Protein AF-A0A2E2U2M2-F1 (afdb_monomer_lite)

Foldseek 3Di:
DDDPLVVVLVVLQVLLVQLCVQVVQVVCCVVVVDCPPVPDDCSNLVSLLVVLQVLLVVLLVLCVVVVPPCSCQSVVLNVVLVCCVPPHDPLSNLVSSLVSLVSSLVSVLVSVVVVVPVSVNVSSVVSSVSSVVSSVVVSVVVVVVVD

Structure (mmCIF, N/CA/C/O backbone):
data_AF-A0A2E2U2M2-F1
#
_entry.id   AF-A0A2E2U2M2-F1
#
loop_
_atom_site.group_PDB
_atom_site.id
_atom_site.type_symbol
_atom_site.label_atom_id
_atom_site.label_alt_id
_atom_site.label_comp_id
_atom_site.label_asym_id
_atom_site.label_entity_id
_atom_site.label_seq_id
_atom_site.pdbx_PDB_ins_code
_atom_site.Cartn_x
_atom_site.Cartn_y
_atom_site.Cartn_z
_atom_site.occupancy
_atom_site.B_iso_or_equiv
_atom_site.auth_seq_id
_atom_site.auth_comp_id
_atom_site.auth_asym_id
_atom_site.auth_atom_id
_atom_site.pdbx_PDB_model_num
ATOM 1 N N . MET A 1 1 ? 5.059 -18.256 24.772 1.00 73.69 1 MET A N 1
ATOM 2 C CA . MET A 1 1 ? 3.952 -18.068 23.800 1.00 73.69 1 MET A CA 1
ATOM 3 C C . MET A 1 1 ? 3.902 -16.596 23.380 1.00 73.69 1 MET A C 1
ATOM 5 O O . MET A 1 1 ? 3.954 -15.737 24.250 1.00 73.69 1 MET A O 1
ATOM 9 N N . TRP A 1 2 ? 3.907 -16.265 22.082 1.00 79.75 2 TRP A N 1
ATOM 10 C CA . TRP A 1 2 ? 3.946 -14.858 21.634 1.00 79.75 2 TRP A CA 1
ATOM 11 C C . TRP A 1 2 ? 2.618 -14.135 21.900 1.00 79.75 2 TRP A C 1
ATOM 13 O O . TRP A 1 2 ? 1.552 -14.717 21.697 1.00 79.75 2 TRP A O 1
ATOM 23 N N . THR A 1 3 ? 2.675 -12.854 22.281 1.00 92.38 3 THR A N 1
ATOM 24 C CA . THR A 1 3 ? 1.471 -12.027 22.470 1.00 92.38 3 THR A CA 1
ATOM 25 C C . THR A 1 3 ? 0.784 -11.727 21.136 1.00 92.38 3 THR A C 1
ATOM 27 O O . THR A 1 3 ? 1.444 -11.604 20.101 1.00 92.38 3 THR A O 1
ATOM 30 N N . VAL A 1 4 ? -0.543 -11.548 21.155 1.00 91.81 4 VAL A N 1
ATOM 31 C CA . VAL A 1 4 ? -1.347 -11.226 19.956 1.00 91.81 4 VAL A CA 1
ATOM 32 C C . VAL A 1 4 ? -0.781 -10.011 19.218 1.00 91.81 4 VAL A C 1
ATOM 34 O O . VAL A 1 4 ? -0.590 -10.054 18.007 1.00 91.81 4 VAL A O 1
ATOM 37 N N . LYS A 1 5 ? -0.413 -8.955 19.955 1.00 92.69 5 LYS A N 1
ATOM 38 C CA . LYS A 1 5 ? 0.215 -7.749 19.397 1.00 92.69 5 LYS A CA 1
ATOM 39 C C . LYS A 1 5 ? 1.480 -8.066 18.590 1.00 92.69 5 LYS A C 1
ATOM 41 O O . LYS A 1 5 ? 1.617 -7.574 17.476 1.00 92.69 5 LYS A O 1
ATOM 46 N N . LYS A 1 6 ? 2.389 -8.887 19.131 1.00 93.81 6 LYS A N 1
ATOM 47 C CA . LYS A 1 6 ? 3.636 -9.261 18.441 1.00 93.81 6 LYS A CA 1
ATOM 48 C C . LYS A 1 6 ? 3.354 -10.062 17.170 1.00 93.81 6 LYS A C 1
ATOM 50 O O . LYS A 1 6 ? 3.951 -9.772 16.141 1.00 93.81 6 LYS A O 1
ATOM 55 N N . LYS A 1 7 ? 2.409 -11.008 17.222 1.00 95.38 7 LYS A N 1
ATOM 56 C CA . LYS A 1 7 ? 1.997 -11.799 16.050 1.00 95.38 7 LYS A CA 1
ATOM 57 C C . LYS A 1 7 ? 1.443 -10.914 14.928 1.00 95.38 7 LYS A C 1
ATOM 59 O O . LYS A 1 7 ? 1.844 -11.066 13.782 1.00 95.38 7 LYS A O 1
ATOM 64 N N . VAL A 1 8 ? 0.575 -9.956 15.263 1.00 94.38 8 VAL A N 1
ATOM 65 C CA . VAL A 1 8 ? -0.013 -9.019 14.289 1.00 94.38 8 VAL A CA 1
ATOM 66 C C . VAL A 1 8 ? 1.052 -8.133 13.644 1.00 94.38 8 VAL A C 1
ATOM 68 O O . VAL A 1 8 ? 1.023 -7.942 12.431 1.00 94.38 8 VAL A O 1
ATOM 71 N N . ILE A 1 9 ? 2.004 -7.619 14.430 1.00 94.94 9 ILE A N 1
ATOM 72 C CA . ILE A 1 9 ? 3.107 -6.804 13.902 1.00 94.94 9 ILE A CA 1
ATOM 73 C C . ILE A 1 9 ? 3.967 -7.636 12.947 1.00 94.94 9 ILE A C 1
ATOM 75 O O . ILE A 1 9 ? 4.207 -7.195 11.830 1.00 94.94 9 ILE A O 1
ATOM 79 N N . LEU A 1 10 ? 4.365 -8.848 13.349 1.00 95.62 10 LEU A N 1
ATOM 80 C CA . LEU A 1 10 ? 5.178 -9.737 12.517 1.00 95.62 10 LEU A CA 1
ATOM 81 C C . LEU A 1 10 ? 4.501 -10.029 11.172 1.00 95.62 10 LEU A C 1
ATOM 83 O O . LEU A 1 10 ? 5.108 -9.826 10.126 1.00 95.62 10 LEU A O 1
ATOM 87 N N . LEU A 1 11 ? 3.237 -10.458 11.201 1.00 96.00 11 LEU A N 1
ATOM 88 C CA . LEU A 1 11 ? 2.478 -10.761 9.986 1.00 96.00 11 LEU A CA 1
ATOM 89 C C . LEU A 1 11 ? 2.310 -9.524 9.096 1.00 96.00 11 LEU A C 1
ATOM 91 O O . LEU A 1 11 ? 2.402 -9.633 7.878 1.00 96.00 11 LEU A O 1
ATOM 95 N N . SER A 1 12 ? 2.123 -8.343 9.694 1.00 94.88 12 SER A N 1
ATOM 96 C CA . SER A 1 12 ? 2.048 -7.090 8.936 1.00 94.88 12 SER A CA 1
ATOM 97 C C . SER A 1 12 ? 3.370 -6.767 8.239 1.00 94.88 12 SER A C 1
ATOM 99 O O . SER A 1 12 ? 3.346 -6.359 7.085 1.00 94.88 12 SER A O 1
ATOM 101 N N . CYS A 1 13 ? 4.513 -6.979 8.901 1.00 95.50 13 CYS A N 1
ATOM 102 C CA . CYS A 1 13 ? 5.829 -6.791 8.287 1.00 95.50 13 CYS A CA 1
ATOM 103 C C . CYS A 1 13 ? 6.077 -7.784 7.145 1.00 95.50 13 CYS A C 1
ATOM 105 O O . CYS A 1 13 ? 6.555 -7.385 6.090 1.00 95.50 13 CYS A O 1
ATOM 107 N N . LEU A 1 14 ? 5.714 -9.059 7.322 1.00 96.56 14 LEU A N 1
ATOM 108 C CA . LEU A 1 14 ? 5.837 -10.067 6.262 1.00 96.56 14 LEU A CA 1
ATOM 109 C C . LEU A 1 14 ? 4.991 -9.704 5.036 1.00 96.56 14 LEU A C 1
ATOM 111 O O . LEU A 1 14 ? 5.444 -9.857 3.906 1.00 96.56 14 LEU A O 1
ATOM 115 N N . GLY A 1 15 ? 3.800 -9.143 5.256 1.00 95.81 15 GLY A N 1
ATOM 116 C CA . GLY A 1 15 ? 2.934 -8.658 4.183 1.00 95.81 15 GLY A CA 1
ATOM 117 C C . GLY A 1 15 ? 3.509 -7.490 3.374 1.00 95.81 15 GLY A C 1
ATOM 118 O O . GLY A 1 15 ? 2.984 -7.213 2.300 1.00 95.81 15 GLY A O 1
ATOM 119 N N . VAL A 1 16 ? 4.566 -6.816 3.844 1.00 97.19 16 VAL A N 1
ATOM 120 C CA . VAL A 1 16 ? 5.242 -5.737 3.102 1.00 97.19 16 VAL A CA 1
ATOM 121 C C . VAL A 1 16 ? 6.248 -6.285 2.086 1.00 97.19 16 VAL A C 1
ATOM 123 O O . VAL A 1 16 ? 6.507 -5.631 1.083 1.00 97.19 16 VAL A O 1
ATOM 126 N N . ILE A 1 17 ? 6.786 -7.489 2.298 1.00 95.50 17 ILE A N 1
ATOM 127 C CA . ILE A 1 17 ? 7.867 -8.056 1.475 1.00 95.50 17 ILE A CA 1
ATOM 128 C C . ILE A 1 17 ? 7.558 -8.011 -0.035 1.00 95.50 17 ILE A C 1
ATOM 130 O O . ILE A 1 17 ? 8.424 -7.551 -0.781 1.00 95.50 17 ILE A O 1
ATOM 134 N N . PRO A 1 18 ? 6.354 -8.382 -0.520 1.00 95.44 18 PRO A N 1
ATOM 135 C CA . PRO A 1 18 ? 6.092 -8.381 -1.960 1.00 95.44 18 PRO A CA 1
ATOM 136 C C . PRO A 1 18 ? 6.123 -6.987 -2.612 1.00 95.44 18 PRO A C 1
ATOM 138 O O . PRO A 1 18 ? 6.371 -6.896 -3.811 1.00 95.44 18 PRO A O 1
ATOM 141 N N . PHE A 1 19 ? 5.971 -5.892 -1.851 1.00 96.69 19 PHE A N 1
ATOM 142 C CA . PHE A 1 19 ? 6.134 -4.527 -2.379 1.00 96.69 19 PHE A CA 1
ATOM 143 C C . PHE A 1 19 ? 7.568 -4.226 -2.839 1.00 96.69 19 PHE A C 1
ATOM 145 O O . PHE A 1 19 ? 7.777 -3.326 -3.649 1.00 96.69 19 PHE A O 1
ATOM 152 N N . TYR A 1 20 ? 8.558 -4.980 -2.361 1.00 95.12 20 TYR A N 1
ATOM 153 C CA . TYR A 1 20 ? 9.962 -4.831 -2.749 1.00 95.12 20 TYR A CA 1
ATOM 154 C C . TYR A 1 20 ? 10.363 -5.736 -3.923 1.00 95.12 20 TYR A C 1
ATOM 156 O O . TYR A 1 20 ? 11.519 -5.696 -4.339 1.00 95.12 20 TYR A O 1
ATOM 164 N N . SER A 1 21 ? 9.440 -6.543 -4.459 1.00 91.69 21 SER A N 1
ATOM 165 C CA . SER A 1 21 ? 9.745 -7.543 -5.490 1.00 91.69 21 SER A CA 1
ATOM 166 C C . SER A 1 21 ? 10.383 -6.937 -6.741 1.00 91.69 21 SER A C 1
ATOM 168 O O . SER A 1 21 ? 11.468 -7.374 -7.114 1.00 91.69 21 SER A O 1
ATOM 170 N N . ASP A 1 22 ? 9.796 -5.887 -7.315 1.00 90.00 22 ASP A N 1
ATOM 171 C CA . ASP A 1 22 ? 10.321 -5.235 -8.525 1.00 90.00 22 ASP A CA 1
ATOM 172 C C . ASP A 1 22 ? 11.747 -4.680 -8.316 1.00 90.00 22 ASP A C 1
ATOM 174 O O . ASP A 1 22 ? 12.619 -4.850 -9.167 1.00 90.00 22 ASP A O 1
ATOM 178 N N . ILE A 1 23 ? 12.033 -4.090 -7.144 1.00 89.88 23 ILE A N 1
ATOM 179 C CA . ILE A 1 23 ? 13.382 -3.592 -6.809 1.00 89.88 23 ILE A CA 1
ATOM 180 C C . ILE A 1 23 ? 14.375 -4.751 -6.730 1.00 89.88 23 ILE A C 1
ATOM 182 O O . ILE A 1 23 ? 15.477 -4.665 -7.268 1.00 89.88 23 ILE A O 1
ATOM 186 N N . LEU A 1 24 ? 14.002 -5.837 -6.049 1.00 89.12 24 LEU A N 1
ATOM 187 C CA . LEU A 1 24 ? 14.864 -7.006 -5.888 1.00 89.12 24 LEU A CA 1
ATOM 188 C C . LEU A 1 24 ? 15.148 -7.681 -7.232 1.00 89.12 24 LEU A C 1
ATOM 190 O O . LEU A 1 24 ? 16.293 -8.040 -7.493 1.00 89.12 24 LEU A O 1
ATOM 194 N N . ILE A 1 25 ? 14.136 -7.812 -8.091 1.00 87.06 25 ILE A N 1
ATOM 195 C CA . ILE A 1 25 ? 14.279 -8.367 -9.442 1.00 87.06 25 ILE A CA 1
ATOM 196 C C . ILE A 1 25 ? 15.235 -7.497 -10.264 1.00 87.06 25 ILE A C 1
ATOM 198 O O . ILE A 1 25 ? 16.188 -8.025 -10.835 1.00 87.06 25 ILE A O 1
ATOM 202 N N . ASN A 1 26 ? 15.052 -6.173 -10.255 1.00 84.62 26 ASN A N 1
ATOM 203 C CA . ASN A 1 26 ? 15.939 -5.246 -10.960 1.00 84.62 26 ASN A CA 1
ATOM 204 C C . ASN A 1 26 ? 17.385 -5.321 -10.450 1.00 84.62 26 ASN A C 1
ATOM 206 O O . ASN A 1 26 ? 18.319 -5.352 -11.250 1.00 84.62 26 ASN A O 1
ATOM 210 N N . LEU A 1 27 ? 17.588 -5.408 -9.132 1.00 86.00 27 LEU A N 1
ATOM 211 C CA . LEU A 1 27 ? 18.921 -5.582 -8.551 1.00 86.00 27 LEU A CA 1
ATOM 212 C C . LEU A 1 27 ? 19.570 -6.891 -9.016 1.00 86.00 27 LEU A C 1
ATOM 214 O O . LEU A 1 27 ? 20.709 -6.871 -9.474 1.00 86.00 27 LEU A O 1
ATOM 218 N N . ILE A 1 28 ? 18.860 -8.019 -8.938 1.00 85.94 28 ILE A N 1
ATOM 219 C CA . ILE A 1 28 ? 19.386 -9.331 -9.351 1.00 85.94 28 ILE A CA 1
ATOM 220 C C . ILE A 1 28 ? 19.732 -9.332 -10.844 1.00 85.94 28 ILE A C 1
ATOM 222 O O . ILE A 1 28 ? 20.812 -9.795 -11.215 1.00 85.94 28 ILE A O 1
ATOM 226 N N . ASN A 1 29 ? 18.851 -8.787 -11.686 1.00 85.12 29 ASN A N 1
ATOM 227 C CA . ASN A 1 29 ? 19.071 -8.703 -13.127 1.00 85.12 29 ASN A CA 1
ATOM 228 C C . ASN A 1 29 ? 20.334 -7.889 -13.450 1.00 85.12 29 ASN A C 1
ATOM 230 O O . ASN A 1 29 ? 21.159 -8.339 -14.244 1.00 85.12 29 ASN A O 1
ATOM 234 N N . ASN A 1 30 ? 20.539 -6.758 -12.766 1.00 82.56 30 ASN A N 1
ATOM 235 C CA . ASN A 1 30 ? 21.724 -5.916 -12.944 1.00 82.56 30 ASN A CA 1
ATOM 236 C C . ASN A 1 30 ? 23.015 -6.576 -12.430 1.00 82.56 30 ASN A C 1
ATOM 238 O O . ASN A 1 30 ? 24.046 -6.490 -13.091 1.00 82.56 30 ASN A O 1
ATOM 242 N N . PHE A 1 31 ? 22.985 -7.237 -11.267 1.00 85.94 31 PHE A N 1
ATOM 243 C CA . PHE A 1 31 ? 24.185 -7.840 -10.668 1.00 85.94 31 PHE A CA 1
ATOM 244 C C . PHE A 1 31 ? 24.666 -9.093 -11.398 1.00 85.94 31 PHE A C 1
ATOM 246 O O . PHE A 1 31 ? 25.869 -9.284 -11.560 1.00 85.94 31 PHE A O 1
ATOM 253 N N . TYR A 1 32 ? 23.741 -9.957 -11.817 1.00 83.62 32 TYR A N 1
ATOM 254 C CA . TYR A 1 32 ? 24.085 -11.236 -12.440 1.00 83.62 32 TYR A CA 1
ATOM 255 C C . TYR A 1 32 ? 24.021 -11.199 -13.968 1.00 83.62 32 TYR A C 1
ATOM 257 O O . TYR A 1 32 ? 24.326 -12.202 -14.610 1.00 83.62 32 TYR A O 1
ATOM 265 N N . ASN A 1 33 ? 23.642 -10.059 -14.556 1.00 78.00 33 ASN A N 1
ATOM 266 C CA . ASN A 1 33 ? 23.438 -9.905 -15.996 1.00 78.00 33 ASN A CA 1
ATOM 267 C C . ASN A 1 33 ? 22.449 -10.952 -16.558 1.00 78.00 33 ASN A C 1
ATOM 269 O O . ASN A 1 33 ? 22.598 -11.464 -17.669 1.00 78.00 33 ASN A O 1
ATOM 273 N N . VAL A 1 34 ? 21.441 -11.300 -15.750 1.00 77.31 34 VAL A N 1
ATOM 274 C CA . VAL A 1 34 ? 20.385 -12.264 -16.087 1.00 77.31 34 VAL A CA 1
ATOM 275 C C . VAL A 1 34 ? 19.108 -11.497 -16.419 1.00 77.31 34 VAL A C 1
ATOM 277 O O . VAL A 1 34 ? 18.865 -10.406 -15.918 1.00 77.31 34 VAL A O 1
ATOM 280 N N . LYS A 1 35 ? 18.266 -12.083 -17.268 1.00 71.88 35 LYS A N 1
ATOM 281 C CA . LYS A 1 35 ? 16.925 -11.587 -17.589 1.00 71.88 35 LYS A CA 1
ATOM 282 C C . LYS A 1 35 ? 15.861 -12.416 -16.869 1.00 71.88 35 LYS A C 1
ATOM 284 O O . LYS A 1 35 ? 15.057 -13.096 -17.505 1.00 71.88 35 LYS A O 1
ATOM 289 N N . LEU A 1 36 ? 15.877 -12.416 -15.536 1.00 67.50 36 LEU A N 1
ATOM 290 C CA . LEU A 1 36 ? 14.807 -13.057 -14.771 1.00 67.50 36 LEU A CA 1
ATOM 291 C C . LEU A 1 36 ? 13.529 -12.228 -14.897 1.00 67.50 36 LEU A C 1
ATOM 293 O O . LEU A 1 36 ? 13.560 -11.005 -14.778 1.00 67.50 36 LEU A O 1
ATOM 297 N N . PHE A 1 37 ? 12.409 -12.923 -15.116 1.00 66.06 37 PHE A N 1
ATOM 298 C CA . PHE A 1 37 ? 11.061 -12.349 -15.095 1.00 66.06 37 PHE A CA 1
ATOM 299 C C . PHE A 1 37 ? 10.864 -11.131 -16.009 1.00 66.06 37 PHE A C 1
ATOM 301 O O . PHE A 1 37 ? 10.131 -10.214 -15.667 1.00 66.06 37 PHE A O 1
ATOM 308 N N . GLN A 1 38 ? 11.454 -11.149 -17.207 1.00 60.44 38 GLN A N 1
ATOM 309 C CA . GLN A 1 38 ? 11.362 -10.062 -18.195 1.00 60.44 38 GLN A CA 1
ATOM 310 C C . GLN A 1 38 ? 9.933 -9.624 -18.575 1.00 60.44 38 GLN A C 1
ATOM 312 O O . GLN A 1 38 ? 9.760 -8.544 -19.126 1.00 60.44 38 GLN A O 1
ATOM 317 N N . GLN A 1 39 ? 8.930 -10.472 -18.329 1.00 59.16 39 GLN A N 1
ATOM 318 C CA . GLN A 1 39 ? 7.515 -10.191 -18.596 1.00 59.16 39 GLN A CA 1
ATOM 319 C C . GLN A 1 39 ? 6.742 -9.702 -17.362 1.00 59.16 39 GLN A C 1
ATOM 321 O O . GLN A 1 39 ? 5.594 -9.291 -17.494 1.00 59.16 39 GLN A O 1
ATOM 326 N N . ILE A 1 40 ? 7.331 -9.770 -16.164 1.00 63.72 40 ILE A N 1
ATOM 327 C CA . ILE A 1 40 ? 6.676 -9.352 -14.922 1.00 63.72 40 ILE A CA 1
ATOM 328 C C . ILE A 1 40 ? 7.165 -7.949 -14.577 1.00 63.72 40 ILE A C 1
ATOM 330 O O . ILE A 1 40 ? 7.965 -7.751 -13.666 1.00 63.72 40 ILE A O 1
ATOM 334 N N . ASN A 1 41 ? 6.662 -6.972 -15.323 1.00 70.56 41 ASN A N 1
ATOM 335 C CA . ASN A 1 41 ? 6.752 -5.578 -14.922 1.00 70.56 41 ASN A CA 1
ATOM 336 C C . ASN A 1 41 ? 5.555 -5.286 -14.006 1.00 70.56 41 ASN A C 1
ATOM 338 O O . ASN A 1 41 ? 4.446 -5.747 -14.272 1.00 70.56 41 ASN A O 1
ATOM 342 N N . LEU A 1 42 ? 5.770 -4.515 -12.936 1.00 85.88 42 LEU A N 1
ATOM 343 C CA . LEU A 1 42 ? 4.731 -4.019 -12.019 1.00 85.88 42 LEU A CA 1
ATOM 344 C C . LEU A 1 42 ? 4.230 -4.991 -10.937 1.00 85.88 42 LEU A C 1
ATOM 346 O O . LEU A 1 42 ? 3.148 -4.769 -10.381 1.00 85.88 42 LEU A O 1
ATOM 350 N N . MET A 1 43 ? 4.982 -6.035 -10.574 1.00 91.19 43 MET A N 1
ATOM 351 C CA . MET A 1 43 ? 4.540 -7.001 -9.557 1.00 91.19 43 MET A CA 1
ATOM 352 C C . MET A 1 43 ? 4.229 -6.318 -8.220 1.00 91.19 43 MET A C 1
ATOM 354 O O . MET A 1 43 ? 3.205 -6.600 -7.584 1.00 91.19 43 MET A O 1
ATOM 358 N N . SER A 1 44 ? 5.072 -5.366 -7.815 1.00 94.62 44 SER A N 1
ATOM 359 C CA . SER A 1 44 ? 4.874 -4.604 -6.584 1.00 94.62 44 SER A CA 1
ATOM 360 C C . SER A 1 44 ? 3.581 -3.782 -6.622 1.00 94.62 44 SER A C 1
ATOM 362 O O . SER A 1 44 ? 2.869 -3.702 -5.616 1.00 94.62 44 SER A O 1
ATOM 364 N N . TYR A 1 45 ? 3.237 -3.200 -7.775 1.00 95.94 45 TYR A N 1
ATOM 365 C CA . TYR A 1 45 ? 2.025 -2.392 -7.939 1.00 95.94 45 TYR A CA 1
ATOM 366 C C . TYR A 1 45 ? 0.761 -3.241 -8.013 1.00 95.94 45 TYR A C 1
ATOM 368 O O . TYR A 1 45 ? -0.232 -2.894 -7.374 1.00 95.94 45 TYR A O 1
ATOM 376 N N . PHE A 1 46 ? 0.799 -4.383 -8.702 1.00 95.25 46 PHE A N 1
ATOM 377 C CA . PHE A 1 46 ? -0.307 -5.340 -8.701 1.00 95.25 46 PHE A CA 1
ATOM 378 C C . PHE A 1 46 ? -0.629 -5.820 -7.292 1.00 95.25 46 PHE A C 1
ATOM 380 O O . PHE A 1 46 ? -1.789 -5.810 -6.872 1.00 95.25 46 PHE A O 1
ATOM 387 N N . TYR A 1 47 ? 0.399 -6.175 -6.522 1.00 96.94 47 TYR A N 1
ATOM 388 C CA . TYR A 1 47 ? 0.216 -6.525 -5.123 1.00 96.94 47 TYR A CA 1
ATOM 389 C C . TYR A 1 47 ? -0.374 -5.356 -4.316 1.00 96.94 47 TYR A C 1
ATOM 391 O O . TYR A 1 47 ? -1.321 -5.549 -3.551 1.00 96.94 47 TYR A O 1
ATOM 399 N N . GLY A 1 48 ? 0.100 -4.126 -4.535 1.00 97.69 48 GLY A N 1
ATOM 400 C CA . GLY A 1 48 ? -0.458 -2.923 -3.910 1.00 97.69 48 GLY A CA 1
ATOM 401 C C . GLY A 1 48 ? -1.934 -2.673 -4.239 1.00 97.69 48 GLY A C 1
ATOM 402 O O . GLY A 1 48 ? -2.711 -2.312 -3.346 1.00 97.69 48 GLY A O 1
ATOM 403 N N . ALA A 1 49 ? -2.342 -2.920 -5.484 1.00 97.75 49 ALA A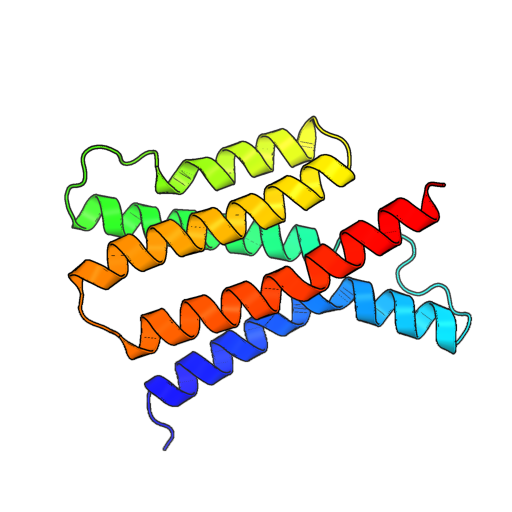 N 1
ATOM 404 C CA . ALA A 1 49 ? -3.729 -2.832 -5.925 1.00 97.75 49 ALA A CA 1
ATOM 405 C C . ALA A 1 49 ? -4.602 -3.885 -5.224 1.00 97.75 49 ALA A C 1
ATOM 407 O O . ALA A 1 49 ? -5.636 -3.544 -4.645 1.00 97.75 49 ALA A O 1
ATOM 408 N N . LEU A 1 50 ? -4.157 -5.146 -5.187 1.00 97.50 50 LEU A N 1
ATOM 409 C CA . LEU A 1 50 ? -4.863 -6.237 -4.504 1.00 97.50 50 LEU A CA 1
ATOM 410 C C . LEU A 1 50 ? -5.041 -5.953 -3.010 1.00 97.50 50 LEU A C 1
ATOM 412 O O . LEU A 1 50 ? -6.145 -6.094 -2.476 1.00 97.50 50 LEU A O 1
ATOM 416 N N . ILE A 1 51 ? -3.978 -5.502 -2.339 1.00 97.88 51 ILE A N 1
ATOM 417 C CA . ILE A 1 51 ? -4.037 -5.115 -0.928 1.00 97.88 51 ILE A CA 1
ATOM 418 C C . ILE A 1 51 ? -5.018 -3.961 -0.732 1.00 97.88 51 ILE A C 1
ATOM 420 O O . ILE A 1 51 ? -5.846 -4.028 0.174 1.00 97.88 51 ILE A O 1
ATOM 424 N N . SER A 1 52 ? -4.987 -2.936 -1.585 1.00 98.00 52 SER A N 1
ATOM 425 C CA . SER A 1 52 ? -5.934 -1.818 -1.513 1.00 98.00 52 SER A CA 1
ATOM 426 C C . SER A 1 52 ? -7.384 -2.298 -1.629 1.00 98.00 52 SER A C 1
ATOM 428 O O . SER A 1 52 ? -8.194 -1.987 -0.760 1.00 98.00 52 SER A O 1
ATOM 430 N N . CYS A 1 53 ? -7.703 -3.139 -2.617 1.00 97.75 53 CYS A N 1
ATOM 431 C CA . CYS A 1 53 ? -9.038 -3.722 -2.787 1.00 97.75 53 CYS A CA 1
ATOM 432 C C . 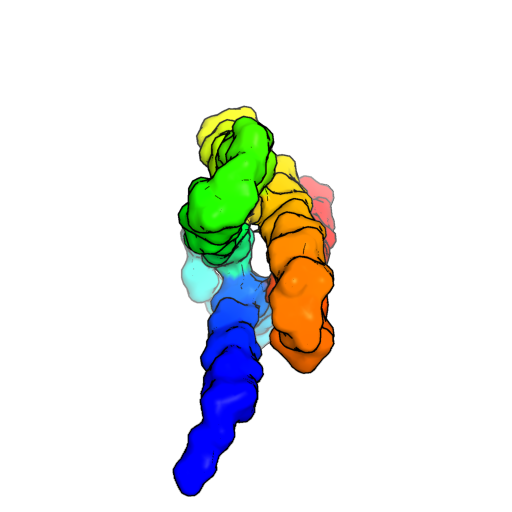CYS A 1 53 ? -9.487 -4.542 -1.568 1.00 97.75 53 CYS A C 1
ATOM 434 O O . CYS A 1 53 ? -10.620 -4.398 -1.101 1.00 97.75 53 CYS A O 1
ATOM 436 N N . PHE A 1 54 ? -8.592 -5.353 -1.001 1.00 97.44 54 PHE A N 1
ATOM 437 C CA . PHE A 1 54 ? -8.869 -6.107 0.220 1.00 97.44 54 PHE A CA 1
ATOM 438 C C . PHE A 1 54 ? -9.160 -5.185 1.417 1.00 97.44 54 PHE A C 1
ATOM 440 O O . PHE A 1 54 ? -10.112 -5.411 2.172 1.00 97.44 54 PHE A O 1
ATOM 447 N N . LEU A 1 55 ? -8.378 -4.113 1.589 1.00 97.06 55 LEU A N 1
ATOM 448 C CA . LEU A 1 55 ? -8.599 -3.130 2.651 1.00 97.06 55 LEU A CA 1
ATOM 449 C C . LEU A 1 55 ? -9.934 -2.402 2.488 1.00 97.06 55 LEU A C 1
ATOM 451 O O . LEU A 1 55 ? -10.657 -2.273 3.477 1.00 97.06 55 LEU A O 1
ATOM 455 N N . CYS A 1 56 ? -10.283 -1.985 1.271 1.00 97.62 56 CYS A N 1
ATOM 456 C CA . CYS A 1 56 ? -11.565 -1.357 0.955 1.00 97.62 56 CYS A CA 1
ATOM 457 C C . CYS A 1 56 ? -12.744 -2.232 1.405 1.00 97.62 56 CYS A C 1
ATOM 459 O O . CYS A 1 56 ? -13.609 -1.757 2.143 1.00 97.62 56 CYS A O 1
ATOM 461 N N . GLY A 1 57 ? -12.731 -3.530 1.076 1.00 96.38 57 GLY A N 1
ATOM 462 C CA . GLY A 1 57 ? -13.765 -4.476 1.513 1.00 96.38 57 GLY A CA 1
ATOM 463 C C . GLY A 1 57 ? -13.866 -4.595 3.041 1.00 96.38 57 GLY A C 1
ATOM 464 O O . GLY A 1 57 ? -14.951 -4.489 3.617 1.00 96.38 57 GLY A O 1
ATOM 465 N N . MET A 1 58 ? -12.728 -4.718 3.734 1.00 95.44 58 MET A N 1
ATOM 466 C CA . MET A 1 58 ? -12.699 -4.758 5.205 1.00 95.44 58 MET A CA 1
ATOM 467 C C . MET A 1 58 ? -13.137 -3.445 5.870 1.00 95.44 58 MET A C 1
ATOM 469 O O . MET A 1 58 ? -13.586 -3.442 7.018 1.00 95.44 58 MET A O 1
ATOM 473 N N . GLN A 1 59 ? -12.946 -2.306 5.214 1.00 95.75 59 GLN A N 1
ATOM 474 C CA . GLN A 1 59 ? -13.393 -1.007 5.713 1.00 95.75 59 GLN A CA 1
ATOM 475 C C . GLN A 1 59 ? -14.886 -0.811 5.472 1.00 95.75 59 GLN A C 1
ATOM 477 O O . GLN A 1 59 ? -15.568 -0.248 6.331 1.00 95.75 59 GLN A O 1
ATOM 482 N N . TRP A 1 60 ? -15.393 -1.318 4.349 1.00 96.00 60 TRP A N 1
ATOM 483 C CA . TRP A 1 60 ? -16.799 -1.257 3.983 1.00 96.00 60 TRP A CA 1
ATOM 484 C C . TRP A 1 60 ? -17.690 -1.948 5.016 1.00 96.00 60 TRP A C 1
ATOM 486 O O . TRP A 1 60 ? -18.614 -1.316 5.528 1.00 96.00 60 TRP A O 1
ATOM 496 N N . ILE A 1 61 ? -17.342 -3.166 5.447 1.00 94.75 61 ILE A N 1
ATOM 497 C CA . ILE A 1 61 ? -18.101 -3.858 6.504 1.00 94.75 61 ILE A CA 1
ATOM 498 C C . ILE A 1 61 ? -18.118 -3.064 7.820 1.00 94.75 61 ILE A C 1
ATOM 500 O O . ILE A 1 61 ? -19.167 -2.887 8.430 1.00 94.75 61 ILE A O 1
ATOM 504 N N . LYS A 1 62 ? -16.998 -2.438 8.205 1.00 92.81 62 LYS A N 1
ATOM 505 C CA . LYS A 1 62 ? -16.943 -1.588 9.410 1.00 92.81 62 LYS A CA 1
ATOM 506 C C . LYS A 1 62 ? -17.809 -0.333 9.293 1.00 92.81 62 LYS A C 1
ATOM 508 O O . LYS A 1 62 ? -18.232 0.212 10.312 1.00 92.81 62 LYS A O 1
ATOM 513 N N . PHE A 1 63 ? -18.019 0.178 8.081 1.00 94.50 63 PHE A N 1
ATOM 514 C CA . PHE A 1 63 ? -18.930 1.294 7.829 1.00 94.50 63 PHE A CA 1
ATOM 515 C C . PHE A 1 63 ? -20.391 0.856 7.976 1.00 94.50 63 PHE A C 1
ATOM 517 O O . PHE A 1 63 ? -21.166 1.598 8.585 1.00 94.50 63 PHE A O 1
ATOM 524 N N . ILE A 1 64 ? -20.731 -0.344 7.490 1.00 93.44 64 ILE A N 1
ATOM 525 C CA . ILE A 1 64 ? -22.048 -0.973 7.665 1.00 93.44 64 ILE A CA 1
ATOM 526 C C . ILE A 1 64 ? -22.338 -1.173 9.157 1.00 93.44 64 ILE A C 1
ATOM 528 O O . ILE A 1 64 ? -23.337 -0.653 9.654 1.00 93.44 64 ILE A O 1
ATOM 532 N N . ASP A 1 65 ? -21.422 -1.805 9.898 1.00 92.25 65 ASP A N 1
ATOM 533 C CA . ASP A 1 65 ? -21.575 -2.075 11.337 1.00 92.25 65 ASP A CA 1
ATOM 534 C C . ASP A 1 65 ? -21.793 -0.792 12.152 1.00 92.25 65 ASP A C 1
ATOM 536 O O . ASP A 1 65 ? -22.549 -0.756 13.123 1.00 92.25 65 ASP A O 1
ATOM 540 N N . LYS A 1 66 ? -21.146 0.301 11.737 1.00 89.06 66 LYS A N 1
ATOM 541 C CA . LYS A 1 66 ? -21.255 1.619 12.377 1.00 89.06 66 LYS A CA 1
ATOM 542 C C . LYS A 1 66 ? -22.394 2.482 11.826 1.00 89.06 66 LYS A C 1
ATOM 544 O O . LYS A 1 66 ? -22.456 3.663 12.173 1.00 89.06 66 LYS A O 1
ATOM 549 N N . LYS A 1 67 ? -23.259 1.937 10.962 1.00 89.69 67 LYS A N 1
ATOM 550 C CA . LYS A 1 67 ? -24.396 2.628 10.326 1.00 89.69 67 LYS A CA 1
ATOM 551 C C . LYS A 1 67 ? -24.001 3.976 9.701 1.00 89.69 67 LYS A C 1
ATOM 553 O O . LYS A 1 67 ? -24.713 4.975 9.818 1.00 89.69 67 LYS A O 1
ATOM 558 N N . LYS A 1 68 ? -22.824 4.040 9.065 1.00 88.00 68 LYS A N 1
ATOM 559 C CA . LYS A 1 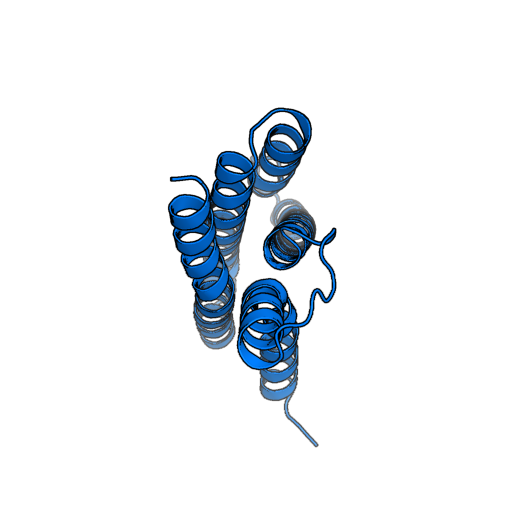68 ? -22.359 5.243 8.358 1.00 88.00 68 LYS A CA 1
ATOM 560 C C . LYS A 1 68 ? -23.204 5.453 7.099 1.00 88.00 68 LYS A C 1
ATOM 562 O O . LYS A 1 68 ? -23.395 4.522 6.330 1.00 88.00 68 LYS A O 1
ATOM 567 N N . LYS A 1 69 ? -23.650 6.691 6.855 1.00 87.62 69 LYS A N 1
ATOM 568 C CA . LYS A 1 69 ? -24.463 7.034 5.671 1.00 87.62 69 LYS A CA 1
ATOM 569 C C . LYS A 1 69 ? -23.701 6.865 4.348 1.00 87.62 69 LYS A C 1
ATOM 571 O O . LYS A 1 69 ? -24.266 6.416 3.360 1.00 87.62 69 LYS A O 1
ATOM 576 N N . ASN A 1 70 ? -22.404 7.172 4.337 1.00 93.56 70 ASN A N 1
ATOM 577 C CA . ASN A 1 70 ? -21.617 7.241 3.103 1.00 93.56 70 ASN A CA 1
ATOM 578 C C . ASN A 1 70 ? -20.840 5.935 2.870 1.00 93.56 70 ASN A C 1
ATOM 580 O O . ASN A 1 70 ? -19.614 5.899 2.995 1.00 93.56 70 ASN A O 1
ATOM 584 N N . LEU A 1 71 ? -21.559 4.851 2.561 1.00 92.94 71 LEU A N 1
ATOM 585 C CA . LEU A 1 71 ? -20.986 3.508 2.375 1.00 92.94 71 LEU A CA 1
ATOM 586 C C . LEU A 1 71 ? -20.036 3.399 1.170 1.00 92.94 71 LEU A C 1
ATOM 588 O O . LEU A 1 71 ? -19.194 2.514 1.143 1.00 92.94 71 LEU A O 1
ATOM 592 N N . TYR A 1 72 ? -20.128 4.300 0.195 1.00 93.88 72 TYR A N 1
ATOM 593 C CA . TYR A 1 72 ? -19.281 4.282 -1.001 1.00 93.88 72 TYR A CA 1
ATOM 594 C C . TYR A 1 72 ? -17.840 4.758 -0.742 1.00 93.88 72 TYR A C 1
ATOM 596 O O . TYR A 1 72 ? -16.934 4.373 -1.471 1.00 93.88 72 TYR A O 1
ATOM 604 N N . ILE A 1 73 ? -17.598 5.560 0.305 1.00 95.38 73 ILE A N 1
ATOM 605 C CA . ILE A 1 73 ? -16.282 6.158 0.611 1.00 95.38 73 ILE A CA 1
ATOM 606 C C . ILE A 1 73 ? -15.127 5.138 0.657 1.00 95.38 73 ILE A C 1
ATOM 608 O O . ILE A 1 73 ? -14.100 5.391 0.022 1.00 95.38 73 ILE A O 1
ATOM 612 N N . PRO A 1 74 ? -15.228 4.010 1.388 1.00 95.31 74 PRO A N 1
ATOM 613 C CA . PRO A 1 74 ? -14.159 3.016 1.412 1.00 95.31 74 PRO A CA 1
ATOM 614 C C . PRO A 1 74 ? -13.960 2.306 0.067 1.00 95.31 74 PRO A C 1
ATOM 616 O O . PRO A 1 74 ? -12.880 1.782 -0.152 1.00 95.31 74 PRO A O 1
ATOM 619 N N . MET A 1 75 ? -14.950 2.307 -0.834 1.00 97.00 75 MET A N 1
ATOM 620 C CA . MET A 1 75 ? -14.884 1.623 -2.133 1.00 97.00 75 MET A CA 1
ATOM 621 C C . MET A 1 75 ? -14.282 2.473 -3.260 1.00 97.00 75 MET A C 1
ATOM 623 O O . MET A 1 75 ? -13.917 1.923 -4.298 1.00 97.00 75 MET A O 1
ATOM 627 N N . ILE A 1 76 ? -14.136 3.789 -3.060 1.00 97.00 76 ILE A N 1
ATOM 628 C CA . ILE A 1 76 ? -13.569 4.713 -4.059 1.00 97.00 76 ILE A CA 1
ATOM 629 C C . ILE A 1 76 ? -12.222 4.216 -4.618 1.00 97.00 76 ILE A C 1
ATOM 631 O O . ILE A 1 76 ? -12.093 4.165 -5.842 1.00 97.00 76 ILE A O 1
ATOM 635 N N . PRO A 1 77 ? -11.235 3.795 -3.796 1.00 97.38 77 PRO A N 1
ATOM 636 C CA . PRO A 1 77 ? -9.944 3.364 -4.325 1.00 97.38 77 PRO A CA 1
ATOM 637 C C . PRO A 1 77 ? -10.043 2.132 -5.221 1.00 97.38 77 PRO A C 1
ATOM 639 O O . PRO A 1 77 ? -9.368 2.077 -6.238 1.00 97.38 77 PRO A O 1
ATOM 642 N N . THR A 1 78 ? -10.900 1.165 -4.883 1.00 96.81 78 THR A N 1
ATOM 643 C CA . THR A 1 78 ? -11.114 -0.027 -5.713 1.00 96.81 78 THR A CA 1
ATOM 644 C C . THR A 1 78 ? -11.619 0.355 -7.097 1.00 96.81 78 THR A C 1
ATOM 646 O O . THR A 1 78 ? -11.065 -0.099 -8.090 1.00 96.81 78 THR A O 1
ATOM 649 N N . ILE A 1 79 ? -12.629 1.224 -7.179 1.00 96.75 79 ILE A N 1
ATOM 650 C CA . ILE A 1 79 ? -13.193 1.657 -8.465 1.00 96.75 79 ILE A CA 1
ATOM 651 C C . ILE A 1 79 ? -12.135 2.403 -9.290 1.00 96.75 79 ILE A C 1
ATOM 653 O O . ILE A 1 79 ? -11.969 2.118 -10.473 1.00 96.75 79 ILE A O 1
ATOM 657 N N . LEU 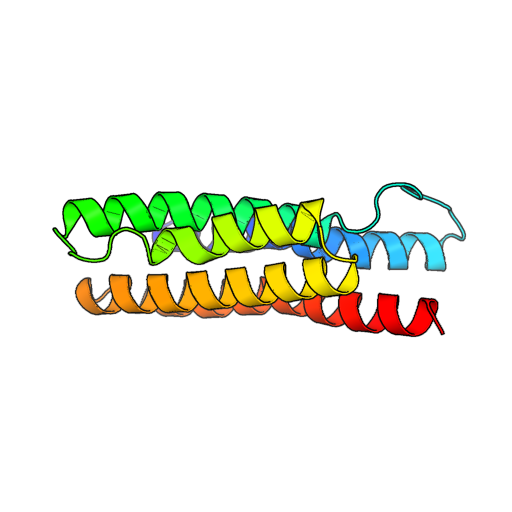A 1 80 ? -11.380 3.308 -8.658 1.00 97.31 80 LEU A N 1
ATOM 658 C CA . LEU A 1 80 ? -10.304 4.047 -9.324 1.00 97.31 80 LEU A CA 1
ATOM 659 C C . LEU A 1 80 ? -9.190 3.127 -9.833 1.00 97.31 80 LEU A C 1
ATOM 661 O O . LEU A 1 80 ? -8.697 3.341 -10.934 1.00 97.31 80 LEU A O 1
ATOM 665 N N . LEU A 1 81 ? -8.821 2.095 -9.071 1.00 97.56 81 LEU A N 1
ATOM 666 C CA . LEU A 1 81 ? -7.817 1.113 -9.484 1.00 97.56 81 LEU A CA 1
ATOM 667 C C . LEU A 1 81 ? -8.264 0.310 -10.703 1.00 97.56 81 LEU A C 1
ATOM 669 O O . LEU A 1 81 ? -7.465 0.109 -11.609 1.00 97.56 81 LEU A O 1
ATOM 673 N N . TRP A 1 82 ? -9.532 -0.108 -10.753 1.00 95.88 82 TRP A N 1
ATOM 674 C CA . TRP A 1 82 ? -10.088 -0.776 -11.931 1.00 95.88 82 TRP A CA 1
ATOM 675 C C . TRP A 1 82 ? -10.030 0.134 -13.157 1.00 95.88 82 TRP A C 1
ATOM 677 O O . TRP A 1 82 ? -9.493 -0.262 -14.186 1.00 95.88 82 TRP A O 1
ATOM 687 N N . ILE A 1 83 ? -10.521 1.370 -13.039 1.00 96.19 83 ILE A N 1
ATOM 688 C CA . ILE A 1 83 ? -10.486 2.331 -14.149 1.00 96.19 83 ILE A CA 1
ATOM 689 C C . ILE A 1 83 ? -9.042 2.563 -14.606 1.00 96.19 83 ILE A C 1
ATOM 691 O O . ILE A 1 83 ? -8.751 2.512 -15.797 1.00 96.19 83 ILE A O 1
ATOM 695 N N . SER A 1 84 ? -8.128 2.766 -13.659 1.00 96.31 84 SER A N 1
ATOM 696 C CA . SER A 1 84 ? -6.730 3.025 -13.975 1.00 96.31 84 SER A CA 1
ATOM 697 C C . SER A 1 84 ? -6.026 1.842 -14.618 1.00 96.31 84 SER A C 1
ATOM 699 O O . SER A 1 84 ? -5.165 2.060 -15.457 1.00 96.31 84 SER A O 1
ATOM 701 N N . PHE A 1 85 ? -6.357 0.618 -14.217 1.00 94.56 85 PHE A N 1
ATOM 702 C CA . PHE A 1 85 ? -5.729 -0.579 -14.756 1.00 94.56 85 PHE A CA 1
ATOM 703 C C . PHE A 1 85 ? -6.131 -0.845 -16.212 1.00 94.56 85 PHE A C 1
ATOM 705 O O . PHE A 1 85 ? -5.301 -1.269 -17.006 1.00 94.56 85 PHE A O 1
ATOM 712 N N . PHE A 1 86 ? -7.396 -0.600 -16.568 1.00 93.75 86 PHE A N 1
ATOM 713 C CA . PHE A 1 86 ? -7.898 -0.889 -17.915 1.00 93.75 86 PHE A CA 1
ATOM 714 C C . PHE A 1 86 ? -7.695 0.246 -18.917 1.00 93.75 86 PHE A C 1
ATOM 716 O O . PHE A 1 86 ? -7.601 -0.026 -20.111 1.00 93.75 86 PHE A O 1
ATOM 723 N N . PHE A 1 87 ? -7.696 1.500 -18.459 1.00 94.00 87 PHE A N 1
ATOM 724 C CA . PHE A 1 87 ? -7.848 2.648 -19.357 1.00 94.00 87 PHE A CA 1
ATOM 725 C C . PHE A 1 87 ? -6.722 3.677 -19.284 1.00 94.00 87 PHE A C 1
ATOM 727 O O . PHE A 1 87 ? -6.735 4.607 -20.086 1.00 94.00 87 PHE A O 1
ATOM 734 N N . LEU A 1 88 ? -5.792 3.565 -18.333 1.00 92.50 88 LEU A N 1
ATOM 735 C CA . LEU A 1 88 ? -4.703 4.528 -18.173 1.00 92.50 88 LEU A CA 1
ATOM 736 C C . LEU A 1 88 ? -3.344 3.860 -18.389 1.00 92.50 88 LEU A C 1
ATOM 738 O O . LEU A 1 88 ? -3.198 2.653 -18.208 1.00 92.50 88 LEU A O 1
ATOM 742 N N . ASP A 1 89 ? -2.348 4.674 -18.732 1.00 91.25 89 ASP A N 1
ATOM 743 C CA . ASP A 1 89 ? -0.972 4.212 -18.909 1.00 91.25 89 ASP A CA 1
ATOM 744 C C . ASP A 1 89 ? -0.350 3.732 -17.588 1.00 91.25 89 ASP A C 1
ATOM 746 O O . ASP A 1 89 ? -0.807 4.069 -16.486 1.00 91.25 89 ASP A O 1
ATOM 750 N N . GLU A 1 90 ? 0.757 2.993 -17.692 1.00 90.31 90 GLU A N 1
ATOM 751 C CA . GLU A 1 90 ? 1.415 2.358 -16.548 1.00 90.31 90 GLU A CA 1
ATOM 752 C C . GLU A 1 90 ? 1.764 3.350 -15.431 1.00 90.31 90 GLU A C 1
ATOM 754 O O . GLU A 1 90 ? 1.523 3.061 -14.260 1.00 90.31 90 GLU A O 1
ATOM 759 N N . ILE A 1 91 ? 2.268 4.544 -15.760 1.00 91.62 91 ILE A N 1
ATOM 760 C CA . ILE A 1 91 ? 2.608 5.571 -14.761 1.00 91.62 91 ILE A CA 1
ATOM 761 C C . ILE A 1 91 ? 1.369 5.996 -13.962 1.00 91.62 91 ILE A C 1
ATOM 763 O O . ILE A 1 91 ? 1.429 6.144 -12.738 1.00 91.62 91 ILE A O 1
ATOM 767 N N . PHE A 1 92 ? 0.228 6.179 -14.629 1.00 93.75 92 PHE A N 1
ATOM 768 C CA . PHE A 1 92 ? -1.012 6.557 -13.957 1.00 93.75 92 PHE A CA 1
ATOM 769 C C . PHE A 1 92 ? -1.542 5.418 -13.084 1.00 93.75 92 PHE A C 1
ATOM 771 O O . PHE A 1 92 ? -1.981 5.675 -11.962 1.00 93.75 92 PHE A O 1
ATOM 778 N N . PHE A 1 93 ? -1.424 4.164 -13.527 1.00 95.25 93 PHE A N 1
ATOM 779 C CA . PHE A 1 93 ? -1.709 2.999 -12.686 1.00 95.25 93 PHE A CA 1
ATOM 780 C C . PHE A 1 93 ? -0.820 2.943 -11.439 1.00 95.25 93 PHE A C 1
ATOM 782 O O . PHE A 1 93 ? -1.307 2.798 -10.318 1.00 95.25 93 PHE A O 1
ATOM 789 N N . GLN A 1 94 ? 0.481 3.152 -11.595 1.00 95.31 94 GLN A N 1
ATOM 790 C CA . GLN A 1 94 ? 1.423 3.175 -10.479 1.00 95.31 94 GLN A CA 1
ATOM 791 C C . GLN A 1 94 ? 1.076 4.276 -9.456 1.00 95.31 94 GLN A C 1
ATOM 793 O O . GLN A 1 94 ? 1.051 4.029 -8.245 1.00 95.31 94 GLN A O 1
ATOM 798 N N . LEU A 1 95 ? 0.741 5.483 -9.926 1.00 96.44 95 LEU A N 1
ATOM 799 C CA . LEU A 1 95 ? 0.315 6.597 -9.073 1.00 96.44 95 LEU A CA 1
ATOM 800 C C . LEU A 1 95 ? -1.009 6.309 -8.356 1.00 96.44 95 LEU A C 1
ATOM 802 O O . LEU A 1 95 ? -1.132 6.592 -7.160 1.00 96.44 95 LEU A O 1
ATOM 806 N N . THR A 1 96 ? -1.993 5.731 -9.047 1.00 97.56 96 THR A N 1
ATOM 807 C CA . THR A 1 96 ? -3.295 5.417 -8.441 1.00 97.56 96 THR A CA 1
ATOM 808 C C . THR A 1 96 ? -3.177 4.360 -7.348 1.00 97.56 96 THR A C 1
ATOM 810 O O . THR A 1 96 ? -3.854 4.496 -6.330 1.00 97.56 96 THR A O 1
ATOM 813 N N . VAL A 1 97 ? -2.259 3.393 -7.470 1.00 98.12 97 VAL A N 1
ATOM 814 C CA . VAL A 1 97 ? -1.929 2.429 -6.399 1.00 98.12 97 VAL A CA 1
ATOM 815 C C . VAL A 1 97 ? -1.355 3.113 -5.155 1.00 98.12 97 VAL A C 1
ATOM 817 O O . VAL A 1 97 ? -1.705 2.773 -4.023 1.00 98.12 97 VAL A O 1
ATOM 820 N N . ILE A 1 98 ? -0.491 4.112 -5.316 1.00 98.06 98 ILE A N 1
ATOM 821 C CA . ILE A 1 98 ? 0.050 4.843 -4.160 1.00 98.06 98 ILE A CA 1
ATOM 822 C C . ILE A 1 98 ? -1.053 5.661 -3.483 1.00 98.06 98 ILE A C 1
ATOM 824 O O . ILE A 1 98 ? -1.198 5.633 -2.256 1.00 98.06 98 ILE A O 1
ATOM 828 N N . ILE A 1 99 ? -1.873 6.349 -4.278 1.00 98.25 99 ILE A N 1
ATOM 829 C CA . ILE A 1 99 ? -3.007 7.136 -3.785 1.00 98.25 99 ILE A CA 1
ATOM 830 C C . ILE A 1 99 ? -4.027 6.230 -3.080 1.00 98.25 99 ILE A C 1
ATOM 832 O O . ILE A 1 99 ? -4.534 6.598 -2.017 1.00 98.25 99 ILE A O 1
ATOM 836 N N . SER A 1 100 ? -4.299 5.028 -3.600 1.00 98.31 100 SER A N 1
ATOM 837 C CA . SER A 1 100 ? -5.240 4.083 -2.992 1.00 98.31 100 SER A CA 1
ATOM 838 C C . SER A 1 100 ? -4.774 3.609 -1.617 1.00 98.31 100 SER A C 1
ATOM 840 O O . SER A 1 100 ? -5.579 3.563 -0.683 1.00 98.31 100 SER A O 1
ATOM 842 N N . LEU A 1 101 ? -3.480 3.319 -1.451 1.00 98.31 101 LEU A N 1
ATOM 843 C CA . LEU A 1 101 ? -2.898 2.933 -0.162 1.00 98.31 101 LEU A CA 1
ATOM 844 C C . LEU A 1 101 ? -2.973 4.074 0.862 1.00 98.31 101 LEU A C 1
ATOM 846 O O . LEU A 1 101 ? -3.334 3.840 2.021 1.00 98.31 101 LEU A O 1
ATOM 850 N N . LEU A 1 102 ? -2.693 5.312 0.441 1.00 98.25 102 LEU A N 1
ATOM 851 C CA . LEU A 1 102 ? -2.838 6.500 1.289 1.00 98.25 102 LEU A CA 1
ATOM 852 C C . LEU A 1 102 ? -4.297 6.724 1.700 1.00 98.25 102 LEU A C 1
ATOM 854 O O . LEU A 1 102 ? -4.576 6.969 2.876 1.00 98.25 102 LEU A O 1
ATOM 858 N N . TRP A 1 103 ? -5.239 6.573 0.767 1.00 98.12 103 TRP A N 1
ATOM 859 C CA . TRP A 1 103 ? -6.667 6.661 1.061 1.00 98.12 103 TRP A CA 1
ATOM 860 C C . TRP A 1 103 ? -7.093 5.609 2.084 1.00 98.12 103 TRP A C 1
ATOM 862 O O . TRP A 1 103 ? -7.716 5.939 3.097 1.00 98.12 103 TRP A O 1
ATOM 872 N N . CYS A 1 104 ? -6.693 4.351 1.878 1.00 97.75 104 CYS A N 1
ATOM 873 C CA . CYS A 1 104 ? -6.969 3.265 2.815 1.00 97.75 104 CYS A CA 1
ATOM 874 C C . CYS A 1 104 ? -6.441 3.589 4.220 1.00 97.75 104 CYS A C 1
ATOM 876 O O . CYS A 1 104 ? -7.145 3.352 5.204 1.00 97.75 104 CYS A O 1
ATOM 878 N N . LEU A 1 105 ? -5.246 4.178 4.336 1.00 97.38 105 LEU A N 1
ATOM 879 C CA . LEU A 1 105 ? -4.681 4.593 5.621 1.00 97.38 105 LEU A CA 1
ATOM 880 C C . LEU A 1 105 ? -5.510 5.698 6.294 1.00 97.38 105 LEU A C 1
ATOM 882 O O . LEU A 1 105 ? -5.753 5.629 7.502 1.00 97.38 105 LEU A O 1
ATOM 886 N N . ILE A 1 106 ? -5.977 6.695 5.539 1.00 96.69 106 ILE A N 1
ATOM 887 C CA . ILE A 1 106 ? -6.830 7.776 6.060 1.00 96.69 106 ILE A CA 1
ATOM 888 C C . ILE A 1 106 ? -8.133 7.202 6.628 1.00 96.69 106 ILE A C 1
ATOM 890 O O . ILE A 1 106 ? -8.519 7.528 7.759 1.00 96.69 106 ILE A O 1
ATOM 894 N N . ILE A 1 107 ? -8.786 6.306 5.882 1.00 95.00 107 ILE A N 1
ATOM 895 C CA . ILE A 1 107 ? -10.020 5.644 6.320 1.00 95.00 107 ILE A CA 1
ATOM 896 C C . ILE A 1 107 ? -9.769 4.791 7.565 1.00 95.00 107 ILE A C 1
ATOM 898 O O . ILE A 1 107 ? -10.511 4.902 8.544 1.00 95.00 107 ILE A O 1
ATOM 902 N N . ASP A 1 108 ? -8.692 4.008 7.599 1.00 94.25 108 ASP A N 1
ATOM 903 C CA . ASP A 1 108 ? -8.331 3.220 8.777 1.00 94.25 108 ASP A CA 1
ATOM 904 C C . ASP A 1 108 ? -8.096 4.085 10.011 1.00 94.25 108 ASP A C 1
ATOM 906 O O . ASP A 1 108 ? -8.593 3.769 11.093 1.00 94.25 108 ASP A O 1
ATOM 910 N N . ILE A 1 109 ? -7.360 5.190 9.875 1.00 93.75 109 ILE A N 1
ATOM 911 C CA . ILE A 1 109 ? -7.119 6.121 10.979 1.00 93.75 109 ILE A CA 1
ATOM 912 C C . ILE A 1 109 ? -8.445 6.697 11.482 1.00 93.75 109 ILE A C 1
ATOM 914 O O . ILE A 1 109 ? -8.641 6.783 12.696 1.00 93.75 109 ILE A O 1
ATOM 918 N N . SER A 1 110 ? -9.361 7.060 10.580 1.00 90.81 110 SER A N 1
ATOM 919 C CA . SER A 1 110 ? -10.701 7.549 10.927 1.00 90.81 110 SER A CA 1
ATOM 920 C C . SER A 1 110 ? -11.500 6.507 11.720 1.00 90.81 110 SER A C 1
ATOM 922 O O . SER A 1 110 ? -12.029 6.803 12.794 1.00 90.81 110 SER A O 1
ATOM 924 N N . ILE A 1 111 ? -11.504 5.253 11.263 1.00 87.75 111 ILE A N 1
ATOM 925 C CA . ILE A 1 111 ? -12.167 4.136 11.946 1.00 87.75 111 ILE A CA 1
ATOM 926 C C . ILE A 1 111 ? -11.535 3.876 13.321 1.00 87.75 111 ILE A C 1
ATOM 928 O O . ILE A 1 111 ? -12.264 3.647 14.289 1.00 87.75 111 ILE A O 1
ATOM 932 N N . LEU A 1 112 ? -10.202 3.899 13.423 1.00 86.50 112 LEU A N 1
ATOM 933 C CA . LEU A 1 112 ? -9.449 3.565 14.637 1.00 86.50 112 LEU A CA 1
ATOM 934 C C . LEU A 1 112 ? -9.487 4.658 15.703 1.00 86.50 112 LEU A C 1
ATOM 936 O O . LEU A 1 112 ? -9.436 4.321 16.887 1.00 86.50 112 LEU A O 1
ATOM 940 N N . LYS A 1 113 ? -9.621 5.936 15.318 1.00 81.12 113 LYS A N 1
ATOM 941 C CA . LYS A 1 113 ? -9.862 7.040 16.267 1.00 81.12 113 LYS A CA 1
ATOM 942 C C . LYS A 1 113 ? -11.061 6.743 17.172 1.00 81.12 113 LYS A C 1
ATOM 944 O O . LYS A 1 113 ? -11.023 7.067 18.349 1.00 81.12 113 LYS A O 1
ATOM 949 N N . GLN A 1 114 ? -12.074 6.054 16.651 1.00 72.62 114 GLN A N 1
ATOM 950 C CA . GLN A 1 114 ? -13.274 5.696 17.409 1.00 72.62 114 GLN A CA 1
ATOM 951 C C . GLN A 1 114 ? -13.084 4.501 18.361 1.00 72.62 114 GLN A C 1
ATOM 953 O O . GLN A 1 114 ? -13.914 4.290 19.232 1.00 72.62 114 GLN A O 1
ATOM 958 N N . VAL A 1 115 ? -12.026 3.697 18.193 1.00 75.31 115 VAL A N 1
ATOM 959 C CA . VAL A 1 115 ? -11.810 2.430 18.931 1.00 75.31 115 VAL A CA 1
ATOM 960 C C . VAL A 1 115 ? -10.660 2.549 19.952 1.00 75.31 115 VAL A C 1
ATOM 962 O O . VAL A 1 115 ? -10.326 1.587 20.632 1.00 75.31 115 VAL A O 1
ATOM 965 N N . ASN A 1 116 ? -10.019 3.720 20.049 1.00 74.44 116 ASN A N 1
ATOM 966 C CA . ASN A 1 116 ? -8.920 4.046 20.973 1.00 74.44 116 ASN A CA 1
ATOM 967 C C . ASN A 1 116 ? -7.744 3.029 21.015 1.00 74.44 116 ASN A C 1
ATOM 969 O O . ASN A 1 116 ? -7.067 2.859 22.026 1.00 74.44 116 ASN A O 1
ATOM 973 N N . LYS A 1 117 ? -7.453 2.339 19.898 1.00 85.12 117 LYS A N 1
ATOM 974 C CA . LYS A 1 117 ? -6.325 1.385 19.776 1.00 85.12 117 LYS A CA 1
ATOM 975 C C . LYS A 1 117 ? -5.069 2.055 19.207 1.00 85.12 117 LYS A C 1
ATOM 977 O O . LYS A 1 117 ? -4.681 1.824 18.059 1.00 85.12 117 LYS A O 1
ATOM 982 N N . GLN A 1 118 ? -4.397 2.871 20.020 1.00 86.88 118 GLN A N 1
ATOM 983 C CA . GLN A 1 118 ? -3.267 3.708 19.583 1.00 86.88 118 GLN A CA 1
ATOM 984 C C . GLN A 1 118 ? -2.082 2.922 18.997 1.00 86.88 118 GLN A C 1
ATOM 986 O O . GLN A 1 118 ? -1.472 3.360 18.021 1.00 86.88 118 GLN A O 1
ATOM 991 N N . TRP A 1 119 ? -1.765 1.745 19.548 1.00 91.62 119 TRP A N 1
ATOM 992 C CA . TRP A 1 119 ? -0.656 0.920 19.051 1.00 91.62 119 TRP A CA 1
ATOM 993 C C . TRP A 1 119 ? -0.908 0.394 17.631 1.00 91.62 119 TRP A C 1
ATOM 995 O O . TRP A 1 119 ? 0.009 0.378 16.815 1.00 91.62 119 TRP A O 1
ATOM 1005 N N . PHE A 1 120 ? -2.149 0.004 17.325 1.00 91.50 120 PHE A N 1
ATOM 1006 C CA . PHE A 1 120 ? -2.515 -0.532 16.015 1.00 91.50 120 PHE A CA 1
ATOM 1007 C C . PHE A 1 120 ? -2.544 0.582 14.966 1.00 91.50 120 PHE A C 1
ATOM 1009 O O . PHE A 1 120 ? -2.069 0.393 13.852 1.00 91.50 120 PHE A O 1
ATOM 1016 N N . LYS A 1 121 ? -2.996 1.784 15.352 1.00 92.94 121 LYS A N 1
ATOM 1017 C CA . LYS A 1 121 ? -2.895 2.985 14.513 1.00 92.94 121 LYS A CA 1
ATOM 1018 C C . LYS A 1 121 ? -1.443 3.281 14.119 1.00 92.94 121 LYS A C 1
ATOM 1020 O O . LYS A 1 121 ? -1.172 3.462 12.938 1.00 92.94 121 LYS A O 1
ATOM 1025 N N . LYS A 1 122 ? -0.515 3.305 15.087 1.00 93.88 122 LYS A N 1
ATOM 1026 C CA . LYS A 1 122 ? 0.920 3.521 14.810 1.00 93.88 122 LYS A CA 1
ATOM 1027 C C . LYS A 1 122 ? 1.470 2.462 13.853 1.00 93.88 122 LYS A C 1
ATOM 1029 O O . LYS A 1 122 ? 2.142 2.808 12.890 1.00 93.88 122 LYS A O 1
ATOM 1034 N N . MET A 1 123 ? 1.133 1.194 14.088 1.00 95.19 123 MET A N 1
ATOM 1035 C CA . MET A 1 123 ? 1.544 0.091 13.221 1.00 95.19 123 MET A CA 1
ATOM 1036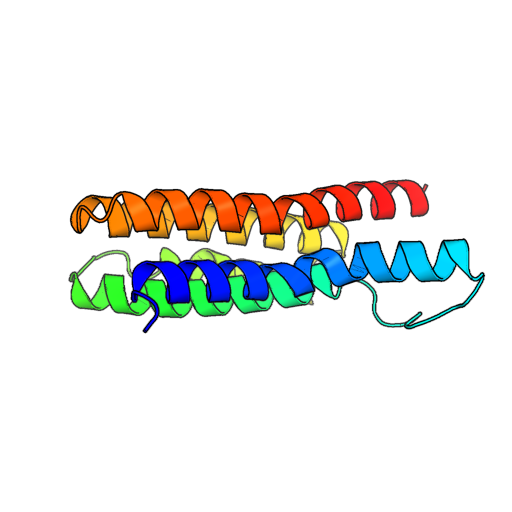 C C . MET A 1 123 ? 1.043 0.271 11.782 1.00 95.19 123 MET A C 1
ATOM 1038 O O . MET A 1 123 ? 1.837 0.137 10.861 1.00 95.19 123 MET A O 1
ATOM 1042 N N . 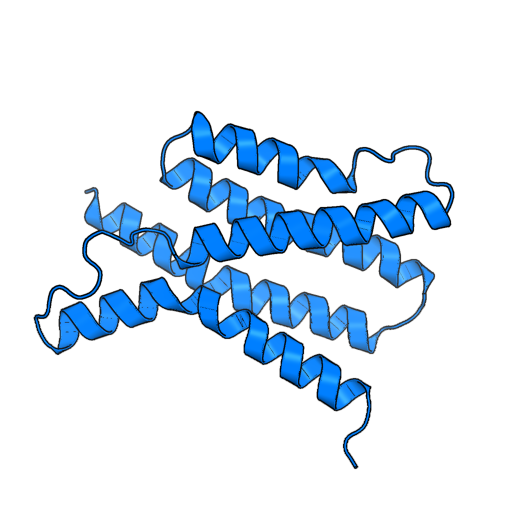ARG A 1 124 ? -0.238 0.616 11.572 1.00 95.19 124 ARG A N 1
ATOM 1043 C CA . ARG A 1 124 ? -0.785 0.836 10.220 1.00 95.19 124 ARG A CA 1
ATOM 1044 C C . ARG A 1 124 ? -0.043 1.942 9.475 1.00 95.19 124 ARG A C 1
ATOM 1046 O O . ARG A 1 124 ? 0.296 1.739 8.321 1.00 95.19 124 ARG A O 1
ATOM 1053 N N . ILE A 1 125 ? 0.279 3.050 10.146 1.00 96.75 125 ILE A N 1
ATOM 1054 C CA . ILE A 1 125 ? 1.054 4.145 9.541 1.00 96.75 125 ILE A CA 1
ATOM 1055 C C . ILE A 1 125 ? 2.434 3.651 9.094 1.00 96.75 125 ILE A C 1
ATOM 1057 O O . ILE A 1 125 ? 2.793 3.827 7.936 1.00 96.75 125 ILE A O 1
ATOM 1061 N N . ILE A 1 126 ? 3.185 2.997 9.987 1.00 97.38 126 ILE A N 1
ATOM 1062 C CA . ILE A 1 126 ? 4.545 2.520 9.687 1.00 97.38 126 ILE A CA 1
ATOM 1063 C C . ILE A 1 126 ? 4.533 1.522 8.525 1.00 97.38 126 ILE A C 1
ATOM 1065 O O . ILE A 1 126 ? 5.328 1.647 7.601 1.00 97.38 126 ILE A O 1
ATOM 1069 N N . ILE A 1 127 ? 3.613 0.556 8.551 1.00 97.38 127 ILE A N 1
ATOM 1070 C CA . ILE A 1 127 ? 3.520 -0.497 7.533 1.00 97.38 127 ILE A CA 1
ATOM 1071 C C . ILE A 1 127 ? 3.115 0.071 6.171 1.00 97.38 127 ILE A C 1
ATOM 1073 O O . ILE A 1 127 ? 3.712 -0.298 5.165 1.00 97.38 127 ILE A O 1
ATOM 1077 N N . THR A 1 128 ? 2.148 0.992 6.116 1.00 97.69 128 THR A N 1
ATOM 1078 C CA . THR A 1 128 ? 1.761 1.624 4.847 1.00 97.69 128 THR A CA 1
ATOM 1079 C C . THR A 1 128 ? 2.889 2.483 4.277 1.00 97.69 128 THR A C 1
ATOM 1081 O O . THR A 1 128 ? 3.126 2.431 3.076 1.00 97.69 128 THR A O 1
ATOM 1084 N N . ILE A 1 129 ? 3.628 3.222 5.112 1.00 97.88 129 ILE A N 1
ATOM 1085 C CA . ILE A 1 129 ? 4.806 3.978 4.653 1.00 97.88 129 ILE A CA 1
ATOM 1086 C C . ILE A 1 129 ? 5.870 3.022 4.101 1.00 97.88 129 ILE A C 1
ATOM 1088 O O . ILE A 1 129 ? 6.370 3.244 3.001 1.00 97.88 129 ILE A O 1
ATOM 1092 N N . ALA A 1 130 ? 6.170 1.936 4.819 1.00 97.75 130 ALA A N 1
ATOM 1093 C CA . ALA A 1 130 ? 7.125 0.924 4.368 1.00 97.75 130 ALA A CA 1
ATOM 1094 C C . ALA A 1 130 ? 6.717 0.277 3.032 1.00 97.75 130 ALA A C 1
ATOM 1096 O O . ALA A 1 130 ? 7.579 -0.006 2.213 1.00 97.75 130 ALA A O 1
ATOM 1097 N N . ALA A 1 131 ? 5.418 0.086 2.788 1.00 97.75 131 ALA A N 1
ATOM 1098 C CA . ALA A 1 131 ? 4.902 -0.428 1.520 1.00 97.75 131 ALA A CA 1
ATOM 1099 C C . ALA A 1 131 ? 4.972 0.592 0.367 1.00 97.75 131 ALA A C 1
ATOM 1101 O O . ALA A 1 131 ? 5.230 0.208 -0.768 1.00 97.75 131 ALA A O 1
ATOM 1102 N N . ILE A 1 132 ? 4.755 1.884 0.638 1.00 97.81 132 ILE A N 1
ATOM 1103 C CA . ILE A 1 132 ? 4.773 2.940 -0.390 1.00 97.81 132 ILE A CA 1
ATOM 1104 C C . ILE A 1 132 ? 6.198 3.280 -0.835 1.00 97.81 132 ILE A C 1
ATOM 1106 O O . ILE A 1 132 ? 6.407 3.561 -2.012 1.00 97.81 132 ILE A O 1
ATOM 1110 N N . LEU A 1 133 ? 7.177 3.246 0.074 1.00 96.94 133 LEU A N 1
ATOM 1111 C CA . LEU A 1 133 ? 8.578 3.563 -0.230 1.00 96.94 133 LEU A CA 1
ATOM 1112 C C . LEU A 1 133 ? 9.119 2.863 -1.495 1.00 96.94 133 LEU A C 1
ATOM 1114 O O . LEU A 1 133 ? 9.571 3.574 -2.393 1.00 96.94 133 LEU A O 1
ATOM 1118 N N . PRO A 1 134 ? 9.054 1.523 -1.630 1.00 95.25 134 PRO A N 1
ATOM 1119 C CA . PRO A 1 134 ? 9.557 0.852 -2.824 1.00 95.25 134 PRO A CA 1
ATOM 1120 C C . PRO A 1 134 ? 8.756 1.185 -4.091 1.00 95.25 134 PRO A C 1
ATOM 1122 O O . PRO A 1 134 ? 9.339 1.256 -5.169 1.00 95.25 134 PRO A O 1
ATOM 1125 N N . LEU A 1 135 ? 7.449 1.453 -3.979 1.00 95.75 135 LEU A N 1
ATOM 1126 C CA . LEU A 1 135 ? 6.632 1.882 -5.119 1.00 95.75 135 LEU A CA 1
ATOM 1127 C C . LEU A 1 135 ? 7.092 3.248 -5.634 1.00 95.75 135 LEU A C 1
ATOM 1129 O O . LEU A 1 135 ? 7.286 3.432 -6.826 1.00 95.75 135 LEU A O 1
ATOM 1133 N N . VAL A 1 136 ? 7.349 4.202 -4.739 1.00 95.56 136 VAL A N 1
ATOM 1134 C CA . VAL A 1 136 ? 7.872 5.515 -5.139 1.00 95.56 136 VAL A CA 1
ATOM 1135 C C . VAL A 1 136 ? 9.242 5.375 -5.810 1.00 95.56 136 VAL A C 1
ATOM 1137 O O . VAL A 1 136 ? 9.472 5.993 -6.845 1.00 95.56 136 VAL A O 1
ATOM 1140 N N . CYS A 1 137 ? 10.133 4.535 -5.277 1.00 92.12 137 CYS A N 1
ATOM 1141 C CA . CYS A 1 137 ? 11.424 4.252 -5.910 1.00 92.12 137 CYS A CA 1
ATOM 1142 C C . CYS A 1 137 ? 11.266 3.688 -7.331 1.00 92.12 137 CYS A C 1
ATOM 1144 O O . CYS A 1 137 ? 11.909 4.186 -8.253 1.00 92.12 137 CYS A O 1
ATOM 1146 N N . ASN A 1 138 ? 10.390 2.699 -7.524 1.00 90.25 138 ASN A N 1
ATOM 1147 C CA . ASN A 1 138 ? 10.145 2.104 -8.838 1.00 90.25 138 ASN A CA 1
ATOM 1148 C C . ASN A 1 138 ? 9.540 3.096 -9.834 1.00 90.25 138 ASN A C 1
ATOM 1150 O O . ASN A 1 138 ? 9.920 3.074 -10.998 1.00 90.25 138 ASN A O 1
ATOM 1154 N N . LEU A 1 139 ? 8.654 3.992 -9.390 1.00 89.62 139 LEU A N 1
ATOM 1155 C CA . LEU A 1 139 ? 8.099 5.062 -10.227 1.00 89.62 139 LEU A CA 1
ATOM 1156 C C . LEU A 1 139 ? 9.209 5.931 -10.832 1.00 89.62 139 LEU A C 1
ATOM 1158 O O . LEU A 1 139 ? 9.171 6.255 -12.017 1.00 89.62 139 LEU A O 1
ATOM 1162 N N . PHE A 1 140 ? 10.209 6.302 -10.026 1.00 87.19 140 PHE A N 1
ATOM 1163 C CA . PHE A 1 140 ? 11.348 7.084 -10.507 1.00 87.19 140 PHE A CA 1
ATOM 1164 C C . PHE A 1 140 ? 12.250 6.280 -11.446 1.00 87.19 140 PHE A C 1
ATOM 1166 O O . PHE A 1 140 ? 12.666 6.816 -12.468 1.00 87.19 140 PHE A O 1
ATOM 1173 N N . ILE A 1 141 ? 12.524 5.010 -11.132 1.00 81.81 141 ILE A N 1
ATOM 1174 C CA . ILE A 1 141 ? 13.339 4.131 -11.987 1.00 81.81 141 ILE A CA 1
ATOM 1175 C C . ILE A 1 141 ? 12.680 3.950 -13.359 1.00 81.81 141 ILE A C 1
ATOM 1177 O O . ILE A 1 141 ? 13.335 4.139 -14.378 1.00 81.81 141 ILE A O 1
ATOM 1181 N N . ASN A 1 142 ? 11.380 3.649 -13.390 1.00 75.06 142 ASN A N 1
ATOM 1182 C CA . ASN A 1 142 ? 10.631 3.460 -14.631 1.00 75.06 142 ASN A CA 1
ATOM 1183 C C . ASN A 1 142 ? 10.643 4.731 -15.483 1.00 75.06 142 ASN A C 1
ATOM 1185 O O . ASN A 1 142 ? 10.952 4.671 -16.667 1.00 75.06 142 ASN A O 1
ATOM 1189 N N . LYS A 1 143 ? 10.418 5.894 -14.860 1.00 75.06 143 LYS A N 1
ATOM 1190 C CA . LYS A 1 143 ? 10.459 7.179 -15.562 1.00 75.06 143 LYS A CA 1
ATOM 1191 C C . LYS A 1 143 ? 11.837 7.509 -16.145 1.00 75.06 143 LYS A C 1
ATOM 1193 O O . LYS A 1 143 ? 11.901 8.152 -17.182 1.00 75.06 143 LYS A O 1
ATOM 1198 N N . ILE A 1 144 ? 12.928 7.119 -15.481 1.00 68.88 144 ILE A N 1
ATOM 1199 C CA . ILE A 1 144 ? 14.288 7.316 -16.010 1.00 68.88 144 ILE A CA 1
ATOM 1200 C C . ILE A 1 144 ? 14.540 6.400 -17.211 1.00 68.88 144 ILE A C 1
ATOM 1202 O O . ILE A 1 144 ? 15.162 6.838 -18.165 1.00 68.88 144 ILE A O 1
ATOM 1206 N N . ASN A 1 145 ? 14.052 5.158 -17.176 1.00 65.25 145 ASN A N 1
ATOM 1207 C CA . ASN A 1 145 ? 14.269 4.184 -18.251 1.00 65.25 145 ASN A CA 1
ATOM 1208 C C . ASN A 1 145 ? 13.454 4.472 -19.526 1.00 65.25 145 ASN A C 1
ATOM 1210 O O . ASN A 1 145 ? 13.775 3.926 -20.578 1.00 65.25 145 ASN A O 1
ATOM 1214 N N . GLU A 1 146 ? 12.393 5.276 -19.430 1.00 58.16 146 GLU A N 1
ATOM 1215 C CA . GLU A 1 146 ? 11.587 5.722 -20.577 1.00 58.16 146 GLU A CA 1
ATOM 1216 C C . GLU A 1 146 ? 12.169 6.952 -21.308 1.00 58.16 146 GLU A C 1
ATOM 1218 O O . GLU A 1 146 ? 11.691 7.277 -22.395 1.00 58.16 146 GLU A O 1
ATOM 1223 N N . ILE A 1 147 ? 13.168 7.636 -20.726 1.00 49.81 147 ILE A N 1
ATOM 1224 C CA . ILE A 1 147 ? 13.885 8.789 -21.317 1.00 49.81 147 ILE A CA 1
ATOM 1225 C C . ILE A 1 147 ? 15.117 8.296 -22.078 1.00 49.81 147 ILE A C 1
ATOM 1227 O O . ILE A 1 147 ? 15.332 8.790 -23.208 1.00 49.81 147 ILE A O 1
#

Secondary structure (DSSP, 8-state):
---HHHHHHHHHHHTTGGGGHHHHHHHHHHHHT--TTTT---HHHHHHHHHHHHHHHHHHHHHHHTT-S-TTGGGHHHHHHHHHHHHS-HHHHHHHHHHHHHHHHHHHHHHHHTTT-HHHHHHHHHHHHHHHHHHHHHHHHHHHHT-

Radius of gyration: 17.04 Å; chains: 1; bounding box: 49×27×45 Å

Sequence (147 aa):
MWTVKKKVILLSCLGVIPFYSDILINLINNFYNVKLFQQINLMSYFYGALISCFLCGMQWIKFIDKKKKNLYIPMIPTILLWISFFFLDEIFFQLTVIISLLWCLIIDISILKQVNKQWFKKMRIIITIAAILPLVCNLFINKINEI

pLDDT: mean 90.4, std 9.69, range [49.81, 98.31]